Protein AF-A0A7C1V3L5-F1 (afdb_monomer_lite)

Secondary structure (DSSP, 8-state):
--HHHHHHHHHHHHHHHHHHHHHHHHHHHHHHHHHHHHHHHHHHHHHHHHT--S--TTHHHHHHHHHHHH-HHHHHHHHT-EEEEETTEEEEE-SSEEEEEEEETTEEEEEEEETTEEEETTBTTS-HHHHHHHHHHHHHHHHHTT--PPPP------

pLDDT: mean 79.33, std 16.15, range [32.09, 94.81]

Sequence (158 aa):
MLLQDFVGSIIGSSLATLGSILTWVIIEIIKNYRPKKKLKKNIIKLYEEFAKKEIDPFMAIRMGTIIGEIGKKKVLSILKLTLMDHEGAYVFVSGDFITKVVYTPGLNEIDIRYKDLTYNYNKPEKNHECLERFLEFYEDQCKIENIKLRKPKQVKNK

Structure (mmCIF, N/CA/C/O backbone):
data_AF-A0A7C1V3L5-F1
#
_entry.id   AF-A0A7C1V3L5-F1
#
loop_
_atom_site.group_PDB
_atom_site.id
_atom_site.type_symbol
_atom_site.label_atom_id
_atom_site.label_alt_id
_atom_site.label_comp_id
_atom_site.label_asym_id
_atom_site.label_entity_id
_atom_site.label_seq_id
_atom_site.pdbx_PDB_ins_code
_atom_site.Cartn_x
_atom_site.Cartn_y
_atom_site.Cartn_z
_atom_site.occupancy
_atom_site.B_iso_or_equiv
_atom_site.auth_seq_id
_atom_site.auth_comp_id
_atom_site.auth_asym_id
_atom_site.auth_atom_id
_atom_site.pdbx_PDB_model_num
ATOM 1 N N . MET A 1 1 ? -9.827 2.279 71.133 1.00 51.31 1 MET A N 1
ATOM 2 C CA . MET A 1 1 ? -8.856 2.094 70.033 1.00 51.31 1 MET A CA 1
ATOM 3 C C . MET A 1 1 ? -9.314 0.955 69.110 1.00 51.31 1 MET A C 1
ATOM 5 O O . MET A 1 1 ? -8.599 -0.013 68.947 1.00 51.31 1 MET A O 1
ATOM 9 N N . LEU A 1 2 ? -10.548 1.020 68.581 1.00 53.78 2 LEU A N 1
ATOM 10 C CA . LEU A 1 2 ? -11.144 -0.061 67.761 1.00 53.78 2 LEU A CA 1
ATOM 11 C C . LEU A 1 2 ? -12.025 0.449 66.598 1.00 53.78 2 LEU A C 1
ATOM 13 O O . LEU A 1 2 ? -12.294 -0.299 65.668 1.00 53.78 2 LEU A O 1
ATOM 17 N N . LEU A 1 3 ? -12.457 1.720 66.610 1.00 42.53 3 LEU A N 1
ATOM 18 C CA . LEU A 1 3 ? -13.328 2.280 65.564 1.00 42.53 3 LEU A CA 1
ATOM 19 C C . LEU A 1 3 ? -12.543 2.918 64.398 1.00 42.53 3 LEU A C 1
ATOM 21 O O . LEU A 1 3 ? -12.994 2.872 63.257 1.00 42.53 3 LEU A O 1
ATOM 25 N N . GLN A 1 4 ? -11.360 3.487 64.670 1.00 47.91 4 GLN A N 1
ATOM 26 C CA . GLN A 1 4 ? -10.512 4.125 63.649 1.00 47.91 4 GLN A CA 1
ATOM 27 C C . GLN A 1 4 ? -9.874 3.109 62.687 1.00 47.91 4 GLN A C 1
ATOM 29 O O . GLN A 1 4 ? -9.819 3.372 61.486 1.00 47.91 4 GLN A O 1
ATOM 34 N N . ASP A 1 5 ? -9.488 1.927 63.173 1.00 49.22 5 ASP A N 1
ATOM 35 C CA . ASP A 1 5 ? -8.849 0.895 62.342 1.00 49.22 5 ASP A CA 1
ATOM 36 C C . ASP A 1 5 ? -9.841 0.199 61.392 1.00 49.22 5 ASP A C 1
ATOM 38 O O . ASP A 1 5 ? -9.485 -0.193 60.279 1.00 49.22 5 ASP A O 1
ATOM 42 N N . PHE A 1 6 ? -11.118 0.111 61.780 1.00 49.09 6 PHE A N 1
ATOM 43 C CA . PHE A 1 6 ? -12.159 -0.524 60.966 1.00 49.09 6 PHE A CA 1
ATOM 44 C C . PHE A 1 6 ? -12.575 0.352 59.772 1.00 49.09 6 PHE A C 1
ATOM 46 O O . PHE A 1 6 ? -12.724 -0.135 58.651 1.00 49.09 6 PHE A O 1
ATOM 53 N N . VAL A 1 7 ? -12.691 1.667 59.989 1.00 45.88 7 VAL A N 1
ATOM 54 C CA . VAL A 1 7 ? -13.026 2.640 58.934 1.00 45.88 7 VAL A CA 1
ATOM 55 C C . VAL A 1 7 ? -11.845 2.842 57.971 1.00 45.88 7 VAL A C 1
ATOM 57 O O . VAL A 1 7 ? -12.054 2.940 56.761 1.00 45.88 7 VAL A O 1
ATOM 60 N N . GLY A 1 8 ? -10.601 2.810 58.466 1.00 40.84 8 GLY A N 1
ATOM 61 C CA . GLY A 1 8 ? -9.397 2.886 57.628 1.00 40.84 8 GLY A CA 1
ATOM 62 C C . GLY A 1 8 ? -9.221 1.689 56.683 1.00 40.84 8 GLY A C 1
ATOM 63 O O . GLY A 1 8 ? -8.871 1.870 55.516 1.00 40.84 8 GLY A O 1
ATOM 64 N N . SER A 1 9 ? -9.535 0.474 57.146 1.00 45.81 9 SER A N 1
ATOM 65 C CA . SER A 1 9 ? -9.423 -0.761 56.351 1.00 45.81 9 SER A CA 1
ATOM 66 C C . SER A 1 9 ? -10.460 -0.851 55.217 1.00 45.81 9 SER A C 1
ATOM 68 O O . SER A 1 9 ? -10.135 -1.246 54.090 1.00 45.81 9 SER A O 1
ATOM 70 N N . ILE A 1 10 ? -11.698 -0.408 55.474 1.00 49.16 10 ILE A N 1
ATOM 71 C CA . ILE A 1 10 ? -12.790 -0.423 54.486 1.00 49.16 10 ILE A CA 1
ATOM 72 C C . ILE A 1 10 ? -12.568 0.639 53.402 1.00 49.16 10 ILE A C 1
ATOM 74 O O . ILE A 1 10 ? -12.756 0.359 52.216 1.00 49.16 10 ILE A O 1
ATOM 78 N N . ILE A 1 11 ? -12.113 1.840 53.772 1.00 50.53 11 ILE A N 1
ATOM 79 C CA . ILE A 1 11 ? -11.851 2.923 52.812 1.00 50.53 11 ILE A CA 1
ATOM 80 C C . ILE A 1 11 ? -10.577 2.637 52.000 1.00 50.53 11 ILE A C 1
ATOM 82 O O . ILE A 1 11 ? -10.581 2.831 50.784 1.00 50.53 11 ILE A O 1
ATOM 86 N N . GLY A 1 12 ? -9.526 2.096 52.627 1.00 41.69 12 GLY A N 1
ATOM 87 C CA . GLY A 1 12 ? -8.292 1.698 51.941 1.00 41.69 12 GLY A CA 1
ATOM 88 C C . GLY A 1 12 ? -8.506 0.573 50.923 1.00 41.69 12 GLY A C 1
ATOM 89 O O . GLY A 1 12 ? -8.034 0.673 49.790 1.00 41.69 12 GLY A O 1
ATOM 90 N N . SER A 1 13 ? -9.292 -0.451 51.275 1.00 49.72 13 SER A N 1
ATOM 91 C CA . SER A 1 13 ? -9.632 -1.541 50.349 1.00 49.72 13 SER A CA 1
ATOM 92 C C . SER A 1 13 ? -10.539 -1.065 49.213 1.00 49.72 13 SER A C 1
ATOM 94 O O . SER A 1 13 ? -10.317 -1.421 48.057 1.00 49.72 13 SER A O 1
ATOM 96 N N . SER A 1 14 ? -11.517 -0.199 49.495 1.00 50.69 14 SER A N 1
ATOM 97 C CA . SER A 1 14 ? -1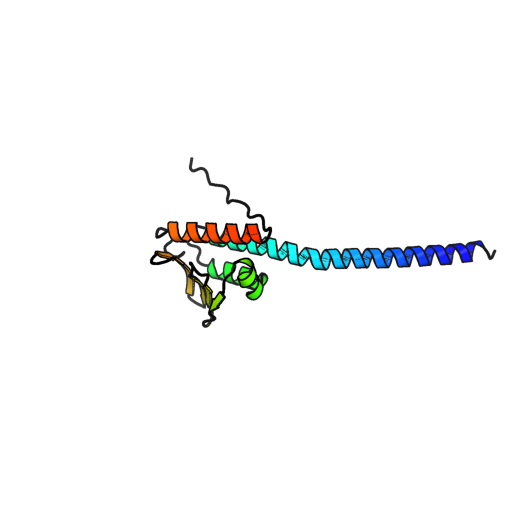2.432 0.330 48.472 1.00 50.69 14 SER A CA 1
ATOM 98 C C . SER A 1 14 ? -11.711 1.232 47.460 1.00 50.69 14 SER A C 1
ATOM 100 O O . SER A 1 14 ? -11.930 1.093 46.255 1.00 50.69 14 SER A O 1
ATOM 102 N N . LEU A 1 15 ? -10.792 2.101 47.913 1.00 52.19 15 LEU A N 1
ATOM 103 C CA . LEU A 1 15 ? -9.970 2.931 47.019 1.00 52.19 15 LEU A CA 1
ATOM 104 C C . LEU A 1 15 ? -8.971 2.102 46.200 1.00 52.19 15 LEU A C 1
ATOM 106 O O . LEU A 1 15 ? -8.791 2.375 45.014 1.00 52.19 15 LEU A O 1
ATOM 110 N N . ALA A 1 16 ? -8.344 1.084 46.795 1.00 56.00 16 ALA A N 1
ATOM 111 C CA . ALA A 1 16 ? -7.426 0.196 46.081 1.00 56.00 16 ALA A CA 1
ATOM 112 C C . ALA A 1 16 ? -8.143 -0.622 44.989 1.00 56.00 16 ALA A C 1
ATOM 114 O O . ALA A 1 16 ? -7.606 -0.815 43.896 1.00 56.00 16 ALA A O 1
ATOM 115 N N . THR A 1 17 ? -9.385 -1.039 45.250 1.00 57.12 17 THR A N 1
ATOM 116 C CA . THR A 1 17 ? -10.216 -1.781 44.288 1.00 57.12 17 THR A CA 1
ATOM 117 C C . THR A 1 17 ? -10.733 -0.873 43.164 1.00 57.12 17 THR A C 1
ATOM 119 O O . THR A 1 17 ? -10.709 -1.255 41.997 1.00 57.12 17 THR A O 1
ATOM 122 N N . LEU A 1 18 ? -11.126 0.370 43.469 1.00 55.06 18 LEU A N 1
ATOM 123 C CA . LEU A 1 18 ? -11.502 1.355 42.444 1.00 55.06 18 LEU A CA 1
ATOM 124 C C . LEU A 1 18 ? -10.300 1.777 41.581 1.00 55.06 18 LEU A C 1
ATOM 126 O O . LEU A 1 18 ? -10.430 1.902 40.363 1.00 55.06 18 LEU A O 1
ATOM 130 N N . GLY A 1 19 ? -9.117 1.936 42.184 1.00 57.81 19 GLY A N 1
ATOM 131 C CA . GLY A 1 19 ? -7.872 2.244 41.476 1.00 57.81 19 GLY A CA 1
ATOM 132 C C . GLY A 1 19 ? -7.403 1.118 40.547 1.00 57.81 19 GLY A C 1
ATOM 133 O O . GLY A 1 19 ? -6.915 1.395 39.446 1.00 57.81 19 GLY A O 1
ATOM 134 N N . SER A 1 20 ? -7.591 -0.149 40.934 1.00 62.56 20 SER A N 1
ATOM 135 C CA . SER A 1 20 ? -7.230 -1.299 40.095 1.00 62.56 20 SER A CA 1
ATOM 136 C C . SER A 1 20 ? -8.150 -1.434 38.875 1.00 62.56 20 SER A C 1
ATOM 138 O O . SER A 1 20 ? -7.652 -1.634 37.765 1.00 62.56 20 SER A O 1
ATOM 140 N N . ILE A 1 21 ? -9.461 -1.214 39.040 1.00 69.06 21 ILE A N 1
ATOM 141 C CA . ILE A 1 21 ? -10.441 -1.217 37.941 1.00 69.06 21 ILE A CA 1
ATOM 142 C C . ILE A 1 21 ? -10.144 -0.087 36.946 1.00 69.06 21 ILE A C 1
ATOM 144 O O . ILE A 1 21 ? -10.058 -0.334 35.743 1.00 69.06 21 ILE A O 1
ATOM 148 N N . LEU A 1 22 ? -9.910 1.141 37.425 1.00 68.50 22 LEU A N 1
ATOM 149 C CA . LEU A 1 22 ? -9.560 2.284 36.568 1.00 68.50 22 LEU A CA 1
ATOM 150 C C . LEU A 1 22 ? -8.262 2.052 35.787 1.00 68.50 22 LEU A C 1
ATOM 152 O O . LEU A 1 22 ? -8.196 2.335 34.590 1.00 68.50 22 LEU A O 1
ATOM 156 N N . THR A 1 23 ? -7.243 1.491 36.439 1.00 73.50 23 THR A N 1
ATOM 157 C CA . THR A 1 23 ? -5.969 1.158 35.788 1.00 73.50 23 THR A CA 1
ATOM 158 C C . THR A 1 23 ? -6.170 0.113 34.691 1.00 73.50 23 THR A C 1
ATOM 160 O O . THR A 1 23 ? -5.624 0.255 33.596 1.00 73.50 23 THR A O 1
ATOM 163 N N . TRP A 1 24 ? -6.994 -0.906 34.944 1.00 78.38 24 TRP A N 1
ATOM 164 C CA . TRP A 1 24 ? -7.299 -1.947 33.966 1.00 78.38 24 TRP A CA 1
ATOM 165 C C . TRP A 1 24 ? -8.054 -1.389 32.753 1.00 78.38 24 TRP A C 1
ATOM 167 O O . TRP A 1 24 ? -7.640 -1.627 31.619 1.00 78.38 24 TRP A O 1
ATOM 177 N N . VAL A 1 25 ? -9.068 -0.544 32.981 1.00 77.44 25 VAL A N 1
ATOM 178 C CA . VAL A 1 25 ? -9.819 0.152 31.921 1.00 77.44 25 VAL A CA 1
ATOM 179 C C . VAL A 1 25 ? -8.898 1.034 31.073 1.00 77.44 25 VAL A C 1
ATOM 181 O O . VAL A 1 25 ? -8.959 0.991 29.846 1.00 77.44 25 VAL A O 1
ATOM 184 N N . ILE A 1 26 ? -7.990 1.798 31.689 1.00 74.19 26 ILE A N 1
ATOM 185 C CA . ILE A 1 26 ? -7.018 2.626 30.956 1.00 74.19 26 ILE A CA 1
ATOM 186 C C . ILE A 1 26 ? -6.072 1.751 30.124 1.00 74.19 26 ILE A C 1
ATOM 188 O O . ILE A 1 26 ? -5.837 2.046 28.950 1.00 74.19 26 ILE A O 1
ATOM 192 N N . ILE A 1 27 ? -5.550 0.660 30.694 1.00 76.00 27 ILE A N 1
ATOM 193 C CA . ILE A 1 27 ? -4.689 -0.289 29.975 1.00 76.00 27 ILE A CA 1
ATOM 194 C C . ILE A 1 27 ? -5.434 -0.886 28.782 1.00 76.00 27 ILE A C 1
ATOM 196 O O . ILE A 1 27 ? -4.856 -1.000 27.701 1.00 76.00 27 ILE A O 1
ATOM 200 N N . GLU A 1 28 ? -6.700 -1.247 28.945 1.00 75.62 28 GLU A N 1
ATOM 201 C CA . GLU A 1 28 ? -7.509 -1.848 27.893 1.00 75.62 28 GLU A CA 1
ATOM 202 C C . GLU A 1 28 ? -7.863 -0.843 26.788 1.00 75.62 28 GLU A C 1
ATOM 204 O O . GLU A 1 28 ? -7.717 -1.147 25.600 1.00 75.62 28 GLU A O 1
ATOM 209 N N . ILE A 1 29 ? -8.193 0.401 27.152 1.00 70.44 29 ILE A N 1
ATOM 210 C CA . ILE A 1 29 ? -8.351 1.510 26.204 1.00 70.44 29 ILE A CA 1
ATOM 211 C C . ILE A 1 29 ? -7.049 1.725 25.426 1.00 70.44 29 ILE A C 1
ATOM 213 O O . ILE A 1 29 ? -7.077 1.791 24.199 1.00 70.44 29 ILE A O 1
ATOM 217 N N . ILE A 1 30 ? -5.892 1.776 26.093 1.00 67.50 30 ILE A N 1
ATOM 218 C CA . ILE A 1 30 ? -4.588 1.946 25.434 1.00 67.50 30 ILE A CA 1
ATOM 219 C C . ILE A 1 30 ? -4.281 0.756 24.516 1.00 67.50 30 ILE A C 1
ATOM 221 O O . ILE A 1 30 ? -3.857 0.961 23.373 1.00 67.50 30 ILE A O 1
ATOM 225 N N . LYS A 1 31 ? -4.519 -0.478 24.978 1.00 70.25 31 LYS A N 1
ATOM 226 C CA . LYS A 1 31 ? -4.323 -1.710 24.200 1.00 70.25 31 LYS A CA 1
ATOM 227 C C . LYS A 1 31 ? -5.225 -1.764 22.973 1.00 70.25 31 LYS A C 1
ATOM 229 O O . LYS A 1 31 ? -4.768 -2.251 21.950 1.00 70.25 31 LYS A O 1
ATOM 234 N N . ASN A 1 32 ? -6.437 -1.216 23.026 1.00 70.69 32 ASN A N 1
ATOM 235 C CA . ASN A 1 32 ? -7.354 -1.172 21.884 1.00 70.69 32 ASN A CA 1
ATOM 236 C C . ASN A 1 32 ? -7.128 0.048 20.973 1.00 70.69 32 ASN A C 1
ATOM 238 O O . ASN A 1 32 ? -7.338 -0.024 19.757 1.00 70.69 32 ASN A O 1
ATOM 242 N N . TYR A 1 33 ? -6.650 1.167 21.520 1.00 70.06 33 TYR A N 1
ATOM 243 C CA . TYR A 1 33 ? -6.421 2.409 20.780 1.00 70.06 33 TYR A CA 1
ATOM 244 C C . TYR A 1 33 ? -5.078 2.417 20.038 1.00 70.06 33 TYR A C 1
ATOM 246 O O . TYR A 1 33 ? -4.998 2.856 18.887 1.00 70.06 33 TYR A O 1
ATOM 254 N N . ARG A 1 34 ? -4.009 1.894 20.654 1.00 70.69 34 ARG A N 1
ATOM 255 C CA . ARG A 1 34 ? -2.655 1.867 20.070 1.00 70.69 34 ARG A CA 1
ATOM 256 C C . ARG A 1 34 ? -2.583 1.078 18.751 1.00 70.69 34 ARG A C 1
ATOM 258 O O . ARG A 1 34 ? -1.993 1.611 17.808 1.00 70.69 34 ARG A O 1
ATOM 265 N N . PRO A 1 35 ? -3.212 -0.107 18.603 1.00 76.31 35 PRO A N 1
ATOM 266 C CA . PRO A 1 35 ? -3.250 -0.840 17.340 1.00 76.31 35 PRO A CA 1
ATOM 267 C C . PRO A 1 35 ? -4.035 -0.093 16.265 1.00 76.31 35 PRO A C 1
ATOM 269 O O . PRO A 1 35 ? -3.577 -0.022 15.129 1.00 76.31 35 PRO A O 1
ATOM 272 N N . LYS A 1 36 ? -5.171 0.531 16.620 1.00 81.38 36 LYS A N 1
ATOM 273 C CA . LYS A 1 36 ? -5.961 1.353 15.686 1.00 81.38 36 LYS A CA 1
ATOM 274 C C . LYS A 1 36 ? -5.162 2.562 15.192 1.00 81.38 36 LYS A C 1
ATOM 276 O O . LYS A 1 36 ? -5.140 2.839 13.996 1.00 81.38 36 LYS A O 1
ATOM 281 N N . LYS A 1 37 ? -4.448 3.252 16.087 1.00 85.19 37 LYS A N 1
ATOM 282 C CA . LYS A 1 37 ? -3.585 4.388 15.727 1.00 85.19 37 LYS A CA 1
ATOM 283 C C . LYS A 1 37 ? -2.398 3.956 14.860 1.00 85.19 37 LYS A C 1
ATOM 285 O O . LYS A 1 37 ? -2.100 4.630 13.875 1.00 85.19 37 LYS A O 1
ATOM 290 N N . LYS A 1 38 ? -1.739 2.836 15.192 1.00 88.88 38 LYS A N 1
ATOM 291 C CA . LYS A 1 38 ? -0.635 2.276 14.390 1.00 88.88 38 LYS A CA 1
ATOM 292 C C . LYS A 1 38 ? -1.116 1.880 12.992 1.00 88.88 38 LYS A C 1
ATOM 294 O O . LYS A 1 38 ? -0.475 2.251 12.017 1.00 88.88 38 LYS A O 1
ATOM 299 N N . LEU A 1 39 ? -2.268 1.216 12.899 1.00 90.12 39 LEU A N 1
ATOM 300 C CA . LEU A 1 39 ? -2.895 0.838 11.633 1.00 90.12 39 LEU A CA 1
ATOM 301 C C . LEU A 1 39 ? -3.120 2.056 10.732 1.00 90.12 39 LEU A C 1
ATOM 303 O O . LEU A 1 39 ? -2.616 2.081 9.613 1.00 90.12 39 LEU A O 1
ATOM 307 N N . LYS A 1 40 ? -3.795 3.098 11.240 1.00 90.62 40 LYS A N 1
ATOM 308 C CA . LYS A 1 40 ? -4.021 4.337 10.475 1.00 90.62 40 LYS A CA 1
ATOM 309 C C . LYS A 1 40 ? -2.707 4.973 10.022 1.00 90.62 40 LYS A C 1
ATOM 311 O O . LYS A 1 40 ? -2.593 5.378 8.872 1.00 90.62 40 LYS A O 1
ATOM 316 N N . LYS A 1 41 ? -1.699 5.020 10.901 1.00 91.81 41 LYS A N 1
ATOM 317 C CA . LYS A 1 41 ? -0.371 5.557 10.567 1.00 91.81 41 LYS A CA 1
ATOM 318 C C . LYS A 1 41 ? 0.288 4.780 9.425 1.00 91.81 41 LYS A C 1
ATOM 320 O O . LYS A 1 41 ? 0.867 5.399 8.543 1.00 91.81 41 LYS A O 1
ATOM 325 N N . ASN A 1 42 ? 0.198 3.454 9.433 1.00 93.19 42 ASN A N 1
ATOM 326 C CA . ASN A 1 42 ? 0.808 2.627 8.398 1.00 93.19 42 ASN A CA 1
ATOM 327 C C . ASN A 1 42 ? 0.049 2.706 7.065 1.00 93.19 42 ASN A C 1
ATOM 329 O O . ASN A 1 42 ? 0.693 2.739 6.026 1.00 93.19 42 ASN A O 1
ATOM 333 N N . ILE A 1 43 ? -1.283 2.829 7.082 1.00 92.50 43 ILE A N 1
ATOM 334 C CA . ILE A 1 43 ? -2.080 3.085 5.867 1.00 92.50 43 ILE A CA 1
ATOM 335 C C . ILE A 1 43 ? -1.712 4.432 5.233 1.00 92.50 43 ILE A C 1
ATOM 337 O O . ILE A 1 43 ? -1.569 4.507 4.016 1.00 92.50 43 ILE A O 1
ATOM 341 N N . ILE A 1 44 ? -1.515 5.473 6.052 1.00 92.94 44 ILE A N 1
ATOM 342 C CA . ILE A 1 44 ? -1.049 6.786 5.580 1.00 92.94 44 ILE A CA 1
ATOM 343 C C . ILE A 1 44 ? 0.350 6.665 4.967 1.00 92.94 44 ILE A C 1
ATOM 345 O O . ILE A 1 44 ? 0.566 7.143 3.863 1.00 92.94 44 ILE A O 1
ATOM 349 N N . LYS A 1 45 ? 1.281 5.980 5.641 1.00 93.81 45 LYS A N 1
ATOM 350 C CA . LYS A 1 45 ? 2.629 5.747 5.102 1.00 93.81 45 LYS A CA 1
ATOM 351 C C . LYS A 1 45 ? 2.611 4.982 3.782 1.00 93.81 45 LYS A C 1
ATOM 353 O O . LYS A 1 45 ? 3.396 5.289 2.900 1.00 93.81 45 LYS A O 1
ATOM 358 N N . LEU A 1 46 ? 1.740 3.982 3.650 1.00 93.94 46 LEU A N 1
ATOM 359 C CA . LEU A 1 46 ? 1.625 3.214 2.414 1.00 93.94 46 LEU A CA 1
ATOM 360 C C . LEU A 1 46 ? 1.169 4.106 1.253 1.00 93.94 46 LEU A C 1
ATOM 362 O O . LEU A 1 46 ? 1.750 4.034 0.176 1.00 93.94 46 LEU A O 1
ATOM 366 N N . TYR A 1 47 ? 0.191 4.983 1.496 1.00 93.69 47 TYR A N 1
ATOM 367 C CA . TYR A 1 47 ? -0.212 6.008 0.532 1.00 93.69 47 TYR A CA 1
ATOM 368 C C . TYR A 1 47 ? 0.943 6.961 0.193 1.00 93.69 47 TYR A C 1
ATOM 370 O O . TYR A 1 47 ? 1.177 7.239 -0.976 1.00 93.69 47 TYR A O 1
ATOM 378 N N . GLU A 1 48 ? 1.687 7.436 1.197 1.00 92.75 48 GLU A N 1
ATOM 379 C CA . GLU A 1 48 ? 2.844 8.316 0.985 1.00 92.75 48 GLU A CA 1
ATOM 380 C C . GLU A 1 48 ? 3.924 7.649 0.127 1.00 92.75 48 GLU A C 1
ATOM 382 O O . GLU A 1 48 ? 4.515 8.324 -0.708 1.00 92.75 48 GLU A O 1
ATOM 387 N N . GLU A 1 49 ? 4.165 6.344 0.294 1.00 92.81 49 GLU A N 1
ATOM 388 C CA . GLU A 1 49 ? 5.050 5.601 -0.604 1.00 92.81 49 GLU A CA 1
ATOM 389 C C . GLU A 1 49 ? 4.474 5.579 -2.024 1.00 92.81 49 GLU A C 1
ATOM 391 O O . GLU A 1 49 ? 5.157 6.041 -2.928 1.00 92.81 49 GLU A O 1
ATOM 396 N N . PHE A 1 50 ? 3.219 5.160 -2.235 1.00 92.00 50 PHE A N 1
ATOM 397 C CA . PHE A 1 50 ? 2.602 5.183 -3.573 1.00 92.00 50 PHE A CA 1
ATOM 398 C C . PHE A 1 50 ? 2.641 6.579 -4.228 1.00 92.00 50 PHE A C 1
ATOM 400 O O . PHE A 1 50 ? 2.841 6.699 -5.432 1.00 92.00 50 PHE A O 1
ATOM 407 N N . ALA A 1 51 ? 2.489 7.656 -3.464 1.00 91.31 51 ALA A N 1
ATOM 408 C CA . ALA A 1 51 ? 2.478 9.012 -4.007 1.00 91.31 51 ALA A CA 1
ATOM 409 C C . ALA A 1 51 ? 3.852 9.507 -4.504 1.00 91.31 51 ALA A C 1
ATOM 411 O O . ALA A 1 51 ? 3.917 10.544 -5.172 1.00 91.31 51 ALA A O 1
ATOM 412 N N . LYS A 1 52 ? 4.951 8.808 -4.193 1.00 89.75 52 LYS A N 1
ATOM 413 C CA . LYS A 1 52 ? 6.285 9.168 -4.688 1.00 89.75 52 LYS A CA 1
ATOM 414 C C . LYS A 1 52 ? 6.367 8.951 -6.198 1.00 89.75 52 LYS A C 1
ATOM 416 O O . LYS A 1 52 ? 6.033 7.889 -6.700 1.00 89.75 52 LYS A O 1
ATOM 421 N N . LYS A 1 53 ? 6.855 9.951 -6.931 1.00 83.69 53 LYS A N 1
ATOM 422 C CA . LYS A 1 53 ? 7.076 9.871 -8.389 1.00 83.69 53 LYS A CA 1
ATOM 423 C C . LYS A 1 53 ? 8.558 9.656 -8.740 1.00 83.69 53 LYS A C 1
ATOM 425 O O . LYS A 1 53 ? 8.990 10.006 -9.831 1.00 83.69 53 LYS A O 1
ATOM 430 N N . GLU A 1 54 ? 9.342 9.136 -7.799 1.00 84.88 54 GLU A N 1
ATOM 431 C CA . GLU A 1 54 ? 10.792 8.955 -7.925 1.00 84.88 54 GLU A CA 1
ATOM 432 C C . GLU A 1 54 ? 11.167 7.473 -8.029 1.00 84.88 54 GLU A C 1
ATOM 434 O O . GLU A 1 54 ? 10.478 6.610 -7.483 1.00 84.88 54 GLU A O 1
ATOM 439 N N . ILE A 1 55 ? 12.273 7.191 -8.721 1.00 86.00 55 ILE A N 1
ATOM 440 C CA . ILE A 1 55 ? 12.849 5.846 -8.778 1.00 86.00 55 ILE A CA 1
ATOM 441 C C . ILE A 1 55 ? 13.539 5.577 -7.442 1.00 86.00 55 ILE A C 1
ATOM 443 O O . ILE A 1 55 ? 14.493 6.267 -7.083 1.00 86.00 55 ILE A O 1
ATOM 447 N N . ASP A 1 56 ? 13.087 4.549 -6.729 1.00 87.00 56 ASP A N 1
ATOM 448 C CA . ASP A 1 56 ? 13.673 4.145 -5.455 1.00 87.00 56 ASP A CA 1
ATOM 449 C C . ASP A 1 56 ? 13.888 2.619 -5.402 1.00 87.00 56 ASP A C 1
ATOM 451 O O . ASP A 1 56 ? 12.920 1.848 -5.346 1.00 87.00 56 ASP A O 1
ATOM 455 N N . PRO A 1 57 ? 15.154 2.157 -5.355 1.00 84.31 57 PRO A N 1
ATOM 456 C CA . PRO A 1 57 ? 15.510 0.740 -5.425 1.00 84.31 57 PRO A CA 1
ATOM 457 C C . PRO A 1 57 ? 15.143 -0.062 -4.170 1.00 84.31 57 PRO A C 1
ATOM 459 O O . PRO A 1 57 ? 15.374 -1.271 -4.137 1.00 84.31 57 PRO A O 1
ATOM 462 N N . PHE A 1 58 ? 14.545 0.558 -3.149 1.00 88.19 58 PHE A N 1
ATOM 463 C CA . PHE A 1 58 ? 14.054 -0.097 -1.933 1.00 88.19 58 PHE A CA 1
ATOM 464 C C . PHE A 1 58 ? 12.545 0.087 -1.721 1.00 88.19 58 PHE A C 1
ATOM 466 O O . PHE A 1 58 ? 12.008 -0.331 -0.691 1.00 88.19 58 PHE A O 1
ATOM 473 N N . MET A 1 59 ? 11.833 0.682 -2.682 1.00 90.56 59 MET A N 1
ATOM 474 C CA . MET A 1 59 ? 10.419 1.014 -2.522 1.00 90.56 59 MET A CA 1
ATOM 475 C C . MET A 1 59 ? 9.523 -0.210 -2.290 1.00 90.56 59 MET A C 1
ATOM 477 O O . MET A 1 59 ? 8.798 -0.228 -1.293 1.00 90.56 59 MET A O 1
ATOM 481 N N . ALA A 1 60 ? 9.608 -1.268 -3.113 1.00 89.50 60 ALA A N 1
ATOM 482 C CA . ALA A 1 60 ? 8.784 -2.464 -2.897 1.00 89.50 60 ALA A CA 1
ATOM 483 C C . ALA A 1 60 ? 9.093 -3.154 -1.563 1.00 89.50 60 ALA A C 1
ATOM 485 O O . ALA A 1 60 ? 8.181 -3.671 -0.923 1.00 89.50 60 ALA A O 1
ATOM 486 N N . ILE A 1 61 ? 10.344 -3.106 -1.091 1.00 90.06 61 ILE A N 1
ATOM 487 C CA . ILE A 1 61 ? 10.735 -3.644 0.223 1.00 90.06 61 ILE A CA 1
ATOM 488 C C . ILE A 1 61 ? 10.027 -2.883 1.338 1.00 90.06 61 ILE A C 1
ATOM 490 O O . ILE A 1 61 ? 9.421 -3.487 2.230 1.00 90.06 61 ILE A O 1
ATOM 494 N N . ARG A 1 62 ? 10.086 -1.546 1.297 1.00 91.44 62 ARG A N 1
ATOM 495 C CA . ARG A 1 62 ? 9.428 -0.703 2.300 1.00 91.44 62 ARG A CA 1
ATOM 496 C C . ARG A 1 62 ? 7.921 -0.897 2.268 1.00 91.44 62 ARG A C 1
ATOM 498 O O . ARG A 1 62 ? 7.320 -1.095 3.321 1.00 91.44 62 ARG A O 1
ATOM 505 N N . MET A 1 63 ? 7.314 -0.905 1.085 1.00 91.94 63 MET A N 1
ATOM 506 C CA . MET A 1 63 ? 5.876 -1.115 0.936 1.00 91.94 63 MET A CA 1
ATOM 507 C C . MET A 1 63 ? 5.458 -2.507 1.393 1.00 91.94 63 MET A C 1
ATOM 509 O O . MET A 1 63 ? 4.511 -2.622 2.164 1.00 91.94 63 MET A O 1
ATO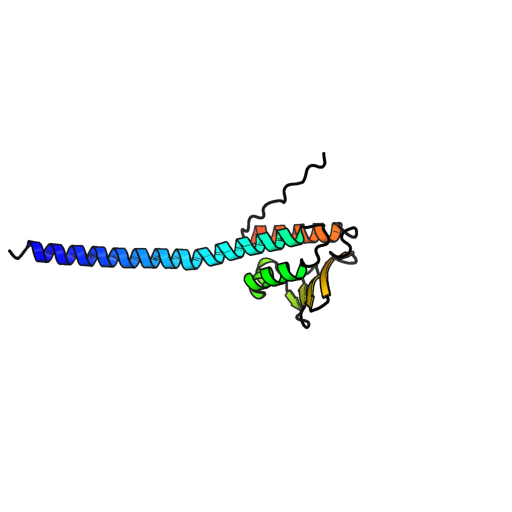M 513 N N . GLY A 1 64 ? 6.200 -3.549 1.016 1.00 88.31 64 GLY A N 1
ATOM 514 C CA . GLY A 1 64 ? 5.990 -4.917 1.486 1.00 88.31 64 GLY A CA 1
ATOM 515 C C . GLY A 1 64 ? 6.077 -5.024 3.010 1.00 88.31 64 GLY A C 1
ATOM 516 O O . GLY A 1 64 ? 5.223 -5.654 3.633 1.00 88.31 64 GLY A O 1
ATOM 517 N N . THR A 1 65 ? 7.035 -4.330 3.630 1.00 90.44 65 THR A N 1
ATOM 518 C CA . THR A 1 65 ? 7.156 -4.243 5.095 1.00 90.44 65 THR A CA 1
ATOM 519 C C . THR A 1 65 ? 5.942 -3.544 5.711 1.00 90.44 65 THR A C 1
ATOM 521 O O . THR A 1 65 ? 5.341 -4.067 6.648 1.00 90.44 65 THR A O 1
ATOM 524 N N . ILE A 1 66 ? 5.523 -2.397 5.164 1.00 91.81 66 ILE A N 1
ATOM 525 C CA . ILE A 1 66 ? 4.349 -1.647 5.640 1.00 91.81 66 ILE A CA 1
ATOM 526 C C . ILE A 1 66 ? 3.067 -2.487 5.502 1.00 91.81 66 ILE A C 1
ATOM 528 O O . ILE A 1 66 ? 2.278 -2.560 6.446 1.00 91.81 66 ILE A O 1
ATOM 532 N N . ILE A 1 67 ? 2.875 -3.159 4.363 1.00 90.44 67 ILE A N 1
ATOM 533 C CA . ILE A 1 67 ? 1.769 -4.094 4.100 1.00 90.44 67 ILE A CA 1
ATOM 534 C C . ILE A 1 67 ? 1.789 -5.239 5.118 1.00 90.44 67 ILE A C 1
ATOM 536 O O . ILE A 1 67 ? 0.745 -5.580 5.678 1.00 90.44 67 ILE A O 1
ATOM 540 N N . GLY A 1 68 ? 2.967 -5.800 5.402 1.00 87.25 68 GLY A N 1
ATOM 541 C CA . GLY A 1 68 ? 3.162 -6.822 6.428 1.00 87.25 68 GLY A CA 1
ATOM 542 C C . GLY A 1 68 ? 2.759 -6.338 7.823 1.00 87.25 68 GLY A C 1
ATOM 543 O O . GLY A 1 68 ? 2.010 -7.024 8.518 1.00 87.25 68 GLY A O 1
ATOM 544 N N . GLU A 1 69 ? 3.169 -5.127 8.211 1.00 89.19 69 GLU A N 1
ATOM 545 C CA . GLU A 1 69 ? 2.809 -4.528 9.502 1.00 89.19 69 GLU A CA 1
ATOM 546 C C . GLU A 1 69 ? 1.313 -4.202 9.637 1.00 89.19 69 GLU A C 1
ATOM 548 O O . GLU A 1 6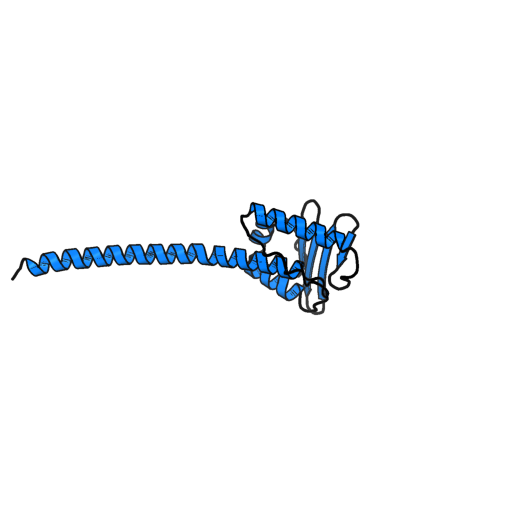9 ? 0.768 -4.244 10.744 1.00 89.19 69 GLU A O 1
ATOM 553 N N . ILE A 1 70 ? 0.648 -3.827 8.541 1.00 89.88 70 ILE A N 1
ATOM 554 C CA . ILE A 1 70 ? -0.809 -3.637 8.500 1.00 89.88 70 ILE A CA 1
ATOM 555 C C . ILE A 1 70 ? -1.517 -4.995 8.603 1.00 89.88 70 ILE A C 1
ATOM 557 O O . ILE A 1 70 ? -2.523 -5.125 9.306 1.00 89.88 70 ILE A O 1
ATOM 561 N N . GLY A 1 71 ? -0.975 -5.999 7.915 1.00 86.88 71 GLY A N 1
ATOM 562 C CA . GLY A 1 71 ? -1.557 -7.314 7.699 1.00 86.88 71 GLY A CA 1
ATOM 563 C C . GLY A 1 71 ? -2.375 -7.358 6.407 1.00 86.88 71 GLY A C 1
ATOM 564 O O . GLY A 1 71 ? -3.314 -6.577 6.235 1.00 86.88 71 GLY A O 1
ATOM 565 N N . LYS A 1 72 ? -2.072 -8.328 5.528 1.00 85.25 72 LYS A N 1
ATOM 566 C CA . LYS A 1 72 ? -2.685 -8.477 4.190 1.00 85.25 72 LYS A CA 1
ATOM 567 C C . LYS A 1 72 ? -4.216 -8.355 4.231 1.00 85.25 72 LYS A C 1
ATOM 569 O O . LYS A 1 72 ? -4.778 -7.504 3.557 1.00 85.25 72 LYS A O 1
ATOM 574 N N . LYS A 1 73 ? -4.890 -9.114 5.109 1.00 85.62 73 LYS A N 1
ATOM 575 C CA . LYS A 1 73 ? -6.363 -9.093 5.260 1.00 85.62 73 LYS A CA 1
ATOM 576 C C . LYS A 1 73 ? -6.929 -7.696 5.552 1.00 85.62 73 LYS A C 1
ATOM 578 O O . LYS A 1 73 ? -8.001 -7.357 5.064 1.00 85.62 73 LYS A O 1
ATOM 583 N N . LYS A 1 74 ? -6.216 -6.880 6.335 1.00 87.12 74 LYS A N 1
ATOM 584 C CA . LYS A 1 74 ? -6.644 -5.510 6.648 1.00 87.12 74 LYS A CA 1
ATOM 585 C C . LYS A 1 74 ? -6.421 -4.568 5.472 1.00 87.12 74 LYS A C 1
ATOM 587 O O . LYS A 1 74 ? -7.303 -3.761 5.211 1.00 87.12 74 LYS A O 1
ATOM 592 N N . VAL A 1 75 ? -5.300 -4.697 4.754 1.00 85.62 75 VAL A N 1
ATOM 593 C CA . VAL A 1 75 ? -5.058 -3.945 3.508 1.00 85.62 75 VAL A CA 1
ATOM 594 C C . VAL A 1 75 ? -6.188 -4.207 2.513 1.00 85.62 75 VAL A C 1
ATOM 596 O O . VAL A 1 75 ? -6.810 -3.262 2.044 1.00 85.62 75 VAL A O 1
ATOM 599 N N . LEU A 1 76 ? -6.513 -5.482 2.277 1.00 85.88 76 LEU A N 1
ATOM 600 C CA . LEU A 1 76 ? -7.602 -5.900 1.389 1.00 85.88 76 LEU A CA 1
ATOM 601 C C . LEU A 1 76 ? -8.955 -5.314 1.815 1.00 85.88 76 LEU A C 1
ATOM 603 O O . LEU A 1 76 ? -9.661 -4.730 1.002 1.00 85.88 76 LEU A O 1
ATOM 607 N N . SER A 1 77 ? -9.292 -5.403 3.106 1.00 87.44 77 SER A N 1
ATOM 608 C CA . SER A 1 77 ? -10.558 -4.885 3.641 1.00 87.44 77 SER A CA 1
ATOM 609 C C . SER A 1 77 ? -10.692 -3.363 3.537 1.00 87.44 77 SER A C 1
ATOM 611 O O . SER A 1 77 ? -11.787 -2.876 3.245 1.00 87.44 77 SER A O 1
ATOM 613 N N . ILE A 1 78 ? -9.613 -2.626 3.828 1.00 86.50 78 ILE A N 1
ATOM 614 C CA . ILE A 1 78 ? -9.596 -1.155 3.858 1.00 86.50 78 ILE A CA 1
ATOM 615 C C . ILE A 1 78 ? -9.593 -0.600 2.439 1.00 86.50 78 ILE A C 1
ATOM 617 O O . ILE A 1 78 ? -10.356 0.307 2.145 1.00 86.50 78 ILE A O 1
ATOM 621 N N . LEU A 1 79 ? -8.762 -1.155 1.556 1.00 84.94 79 LEU A N 1
ATOM 622 C CA . LEU A 1 79 ? -8.615 -0.670 0.183 1.00 84.94 79 LEU A CA 1
ATOM 623 C C . LEU A 1 79 ? -9.583 -1.338 -0.802 1.00 84.94 79 LEU A C 1
ATOM 625 O O . LEU A 1 79 ? -9.501 -1.072 -1.994 1.00 84.94 79 LEU A O 1
ATOM 629 N N . LYS A 1 80 ? -10.478 -2.214 -0.322 1.00 85.50 80 LYS A N 1
ATOM 630 C CA . LYS A 1 80 ? -11.405 -3.019 -1.143 1.00 85.50 80 LYS A CA 1
ATOM 631 C C . LYS A 1 80 ? -10.691 -3.758 -2.279 1.00 85.50 80 LYS A C 1
ATOM 633 O O . LYS A 1 80 ? -11.165 -3.813 -3.410 1.00 85.50 80 LYS A O 1
ATOM 638 N N . LEU A 1 81 ? -9.538 -4.330 -1.947 1.00 85.25 81 LEU A N 1
ATOM 639 C CA . LEU A 1 81 ? -8.720 -5.125 -2.853 1.00 85.25 81 LEU A CA 1
ATOM 640 C C . LEU A 1 81 ? -8.939 -6.614 -2.578 1.00 85.25 81 LEU A C 1
ATOM 642 O O . LEU A 1 81 ? -9.253 -7.025 -1.461 1.00 85.25 81 LEU A O 1
ATOM 646 N N . THR A 1 82 ? -8.701 -7.431 -3.591 1.00 84.12 82 THR A N 1
ATOM 647 C CA . THR A 1 82 ? -8.543 -8.885 -3.501 1.00 84.12 82 THR A CA 1
ATOM 648 C C . THR A 1 82 ? -7.072 -9.239 -3.701 1.00 84.12 82 THR A C 1
ATOM 650 O O . THR A 1 82 ? -6.334 -8.469 -4.310 1.00 84.12 82 THR A O 1
ATOM 653 N N . LEU A 1 83 ? -6.613 -10.351 -3.126 1.00 81.94 83 LEU A N 1
ATOM 654 C CA . LEU A 1 83 ? -5.232 -10.813 -3.275 1.00 81.94 83 LEU A CA 1
ATOM 655 C C . LEU A 1 83 ? -5.206 -12.001 -4.228 1.00 81.94 83 LEU A C 1
ATOM 657 O O . LEU A 1 83 ? -5.881 -12.996 -3.969 1.00 81.94 83 LEU A O 1
ATOM 661 N N . MET A 1 84 ? -4.374 -11.915 -5.258 1.00 76.75 84 MET A N 1
ATOM 662 C CA . MET A 1 84 ? -3.868 -13.090 -5.958 1.00 76.75 84 MET A CA 1
ATOM 663 C C . MET A 1 84 ? -2.464 -13.370 -5.424 1.00 76.75 84 MET A C 1
ATOM 665 O O . MET A 1 84 ? -1.575 -12.524 -5.533 1.00 76.75 84 MET A O 1
ATOM 669 N N . ASP A 1 85 ? -2.287 -14.509 -4.755 1.00 62.31 85 ASP A N 1
ATOM 670 C CA . ASP A 1 85 ? -0.991 -14.888 -4.191 1.00 62.31 85 ASP A CA 1
ATOM 671 C C . ASP A 1 85 ? -0.170 -15.605 -5.268 1.00 62.31 85 ASP A C 1
ATOM 673 O O . ASP A 1 85 ? -0.590 -16.634 -5.796 1.00 62.31 85 ASP A O 1
ATOM 677 N N . HIS A 1 86 ? 0.985 -15.040 -5.602 1.00 64.38 86 HIS A N 1
ATOM 678 C CA . HIS A 1 86 ? 1.964 -15.637 -6.500 1.00 64.38 86 HIS A CA 1
ATOM 679 C C . HIS A 1 86 ? 3.346 -15.418 -5.889 1.00 64.38 86 HIS A C 1
ATOM 681 O O . HIS A 1 86 ? 3.764 -14.277 -5.720 1.00 64.38 86 HIS A O 1
ATOM 687 N N . GLU A 1 87 ? 4.010 -16.517 -5.524 1.00 61.25 87 GLU A N 1
ATOM 688 C CA . GLU A 1 87 ? 5.426 -16.649 -5.136 1.00 61.25 87 GLU A CA 1
ATOM 689 C C . GLU A 1 87 ? 6.210 -15.328 -4.958 1.00 61.25 87 GLU A C 1
ATOM 691 O O . GLU A 1 87 ? 6.903 -14.858 -5.858 1.00 61.25 87 GLU A O 1
ATOM 696 N N . GLY A 1 88 ? 6.125 -14.716 -3.770 1.00 66.56 88 GLY A N 1
ATOM 697 C CA . GLY A 1 88 ? 6.943 -13.542 -3.413 1.00 66.56 88 GLY A CA 1
ATOM 698 C C . GLY A 1 88 ? 6.432 -12.186 -3.924 1.00 66.56 88 GLY A C 1
ATOM 699 O O . GLY A 1 88 ? 7.100 -11.168 -3.735 1.00 66.56 88 GLY A O 1
ATOM 700 N N . ALA A 1 89 ? 5.239 -12.141 -4.518 1.00 74.75 89 ALA A N 1
ATOM 701 C CA . ALA A 1 89 ? 4.573 -10.924 -4.961 1.00 74.75 89 ALA A CA 1
ATOM 702 C C . ALA A 1 89 ? 3.255 -10.682 -4.212 1.00 74.75 89 ALA A C 1
ATOM 704 O O . ALA A 1 89 ? 2.495 -11.598 -3.902 1.00 74.75 89 ALA A O 1
ATOM 705 N N . TYR A 1 90 ? 2.949 -9.412 -3.966 1.00 81.62 90 TYR A N 1
ATOM 706 C CA . TYR A 1 90 ? 1.615 -8.972 -3.585 1.00 81.62 90 TYR A CA 1
ATOM 707 C C . TYR A 1 90 ? 0.902 -8.457 -4.826 1.00 81.62 90 TYR A C 1
ATOM 709 O O . TYR A 1 90 ? 1.239 -7.383 -5.324 1.00 81.62 90 TYR A O 1
ATOM 717 N N . VAL A 1 91 ? -0.081 -9.208 -5.321 1.00 84.00 91 VAL A N 1
ATOM 718 C CA . VAL A 1 91 ? -0.946 -8.745 -6.409 1.00 84.00 91 VAL A CA 1
ATOM 719 C C . VAL A 1 91 ? -2.308 -8.403 -5.835 1.00 84.00 91 VAL A C 1
ATOM 721 O O . VAL A 1 91 ? -3.089 -9.279 -5.466 1.00 84.00 91 VAL A O 1
ATOM 724 N N . PHE A 1 92 ? -2.577 -7.111 -5.740 1.00 85.69 92 PHE A N 1
ATOM 725 C CA . PHE A 1 92 ? -3.855 -6.581 -5.315 1.00 85.69 92 PHE A CA 1
ATOM 726 C C . PHE A 1 92 ? -4.725 -6.256 -6.519 1.00 85.69 92 PHE A C 1
ATOM 728 O O . PHE A 1 92 ? -4.262 -5.610 -7.455 1.00 85.69 92 PHE A O 1
ATOM 735 N N . VAL A 1 93 ? -5.991 -6.652 -6.476 1.00 82.75 93 VAL A N 1
ATOM 736 C CA . VAL A 1 93 ? -6.945 -6.387 -7.555 1.00 82.75 93 VAL A CA 1
ATOM 737 C C . VAL A 1 93 ? -8.205 -5.740 -7.008 1.00 82.75 93 VAL A C 1
ATOM 739 O O . VAL A 1 93 ? -8.827 -6.273 -6.089 1.00 82.75 93 VAL A O 1
ATOM 742 N N . SER A 1 94 ? -8.589 -4.603 -7.578 1.00 82.50 94 SER A N 1
ATOM 743 C CA . SER A 1 94 ? -9.937 -4.036 -7.476 1.00 82.50 94 SER A CA 1
ATOM 744 C C . SER A 1 94 ? -10.647 -4.163 -8.825 1.00 82.50 94 SER A C 1
ATOM 746 O O . SER A 1 94 ? -10.054 -4.614 -9.802 1.00 82.50 94 SER A O 1
ATOM 748 N N . GLY A 1 95 ? -11.921 -3.764 -8.891 1.00 74.75 95 GLY A N 1
ATOM 749 C CA . GLY A 1 95 ? -12.685 -3.794 -10.144 1.00 74.75 95 GLY A CA 1
ATOM 750 C C . GLY A 1 95 ? -12.023 -3.025 -11.295 1.00 74.75 95 GLY A C 1
ATOM 751 O O . GLY A 1 95 ? -12.177 -3.423 -12.444 1.00 74.75 95 GLY A O 1
ATOM 752 N N . ASP A 1 96 ? -11.242 -1.986 -10.983 1.00 83.88 96 ASP A N 1
ATOM 753 C CA . ASP A 1 96 ? -10.634 -1.093 -11.974 1.00 83.88 96 ASP A CA 1
ATOM 754 C C . ASP A 1 96 ? -9.101 -1.173 -12.035 1.00 83.88 96 ASP A C 1
ATOM 756 O O . ASP A 1 96 ? -8.503 -0.740 -13.023 1.00 83.88 96 ASP A O 1
ATOM 760 N N . PHE A 1 97 ? -8.451 -1.700 -10.990 1.00 88.50 97 PHE A N 1
ATOM 761 C CA . PHE A 1 97 ? -6.998 -1.643 -10.847 1.00 88.50 97 PHE A CA 1
ATOM 762 C C . PHE A 1 97 ? -6.378 -2.999 -10.536 1.00 88.50 97 PHE A C 1
ATOM 764 O O . PHE A 1 97 ? -6.901 -3.782 -9.744 1.00 88.50 97 PHE A O 1
ATOM 771 N N . ILE A 1 98 ? -5.183 -3.219 -11.081 1.00 89.38 98 ILE A N 1
ATOM 772 C CA . ILE A 1 98 ? -4.282 -4.286 -10.639 1.00 89.38 98 ILE A CA 1
ATOM 773 C C . ILE A 1 98 ? -2.999 -3.629 -10.148 1.00 89.38 98 ILE A C 1
ATOM 775 O O . ILE A 1 98 ? -2.273 -3.016 -10.926 1.00 89.38 98 ILE A O 1
ATOM 779 N N . THR A 1 99 ? -2.706 -3.768 -8.861 1.00 90.12 99 THR A N 1
ATOM 780 C CA . THR A 1 99 ? -1.473 -3.279 -8.248 1.00 90.12 99 THR A CA 1
ATOM 781 C C . THR A 1 99 ? -0.589 -4.457 -7.890 1.00 90.12 99 THR A C 1
ATOM 783 O O . THR A 1 99 ? -0.968 -5.316 -7.100 1.00 90.12 99 THR A O 1
ATOM 786 N N . LYS A 1 100 ? 0.615 -4.486 -8.444 1.00 90.56 100 LYS A N 1
ATOM 787 C CA . LYS A 1 100 ? 1.609 -5.525 -8.204 1.00 90.56 100 LYS A CA 1
ATOM 788 C C . LYS A 1 100 ? 2.775 -4.910 -7.444 1.00 90.56 100 LYS A C 1
ATOM 790 O O . LYS A 1 100 ? 3.333 -3.916 -7.884 1.00 90.56 100 LYS A O 1
ATOM 795 N N . VAL A 1 101 ? 3.135 -5.503 -6.312 1.00 89.50 101 VAL A N 1
ATOM 796 C CA . VAL A 1 101 ? 4.326 -5.154 -5.527 1.00 89.50 101 VAL A CA 1
ATOM 797 C C . VAL A 1 101 ? 5.159 -6.421 -5.392 1.00 89.50 101 VAL A C 1
ATOM 799 O O . VAL A 1 101 ? 4.768 -7.343 -4.672 1.00 89.50 101 VAL A O 1
ATOM 802 N N . VAL A 1 102 ? 6.285 -6.489 -6.097 1.00 87.25 102 VAL A N 1
ATOM 803 C CA . VAL A 1 102 ? 7.197 -7.637 -6.063 1.00 87.25 102 VAL A CA 1
ATOM 804 C C . VAL A 1 102 ? 8.469 -7.267 -5.338 1.00 87.25 102 VAL A C 1
ATOM 806 O O . VAL A 1 102 ? 9.120 -6.276 -5.674 1.00 87.25 102 VAL A O 1
ATOM 809 N N . TYR A 1 103 ? 8.844 -8.111 -4.383 1.00 80.00 103 TYR A N 1
ATOM 810 C CA . TYR A 1 103 ? 10.178 -8.077 -3.821 1.00 80.00 103 TYR A CA 1
ATOM 811 C C . TYR A 1 103 ? 10.737 -9.491 -3.675 1.00 80.00 103 TYR A C 1
ATOM 813 O O . TYR A 1 103 ? 10.333 -10.251 -2.795 1.00 80.00 103 TYR A O 1
ATOM 821 N N . THR A 1 104 ? 11.706 -9.809 -4.525 1.00 79.88 104 THR A N 1
ATOM 822 C CA . THR A 1 104 ? 12.538 -11.014 -4.451 1.00 79.88 104 THR A CA 1
ATOM 823 C C . THR A 1 104 ? 14.002 -10.615 -4.684 1.00 79.88 104 THR A C 1
ATOM 825 O O . THR A 1 104 ? 14.261 -9.513 -5.176 1.00 79.88 104 THR A O 1
ATOM 828 N N . PRO A 1 105 ? 15.001 -11.431 -4.295 1.00 77.00 105 PRO A N 1
ATOM 829 C CA . PRO A 1 105 ? 16.403 -11.098 -4.544 1.00 77.00 105 PRO A CA 1
ATOM 830 C C . PRO A 1 105 ? 16.647 -10.772 -6.027 1.00 77.00 105 PRO A C 1
ATOM 832 O O . PRO A 1 105 ? 16.421 -11.609 -6.894 1.00 77.00 105 PRO A O 1
ATOM 835 N N . GLY A 1 106 ? 17.083 -9.541 -6.311 1.00 75.19 106 GLY A N 1
ATOM 836 C CA . GLY A 1 106 ? 17.310 -9.051 -7.677 1.00 75.19 106 GLY A CA 1
ATOM 837 C C . GLY A 1 106 ? 16.088 -8.445 -8.382 1.00 75.19 106 GLY A C 1
ATOM 838 O O . GLY A 1 106 ? 16.243 -7.934 -9.487 1.00 75.19 106 GLY A O 1
ATOM 839 N N . LEU A 1 107 ? 14.905 -8.437 -7.757 1.00 82.38 107 LEU A N 1
ATOM 840 C CA . LEU A 1 107 ? 13.687 -7.849 -8.319 1.00 82.38 107 LEU A CA 1
ATOM 841 C C . LEU A 1 107 ? 12.977 -6.952 -7.297 1.00 82.38 107 LEU A C 1
ATOM 843 O O . LEU A 1 107 ? 12.504 -7.400 -6.253 1.00 82.38 107 LEU A O 1
ATOM 847 N N . ASN A 1 108 ? 12.873 -5.670 -7.640 1.00 86.31 108 ASN A N 1
ATOM 848 C CA . ASN A 1 108 ? 12.055 -4.680 -6.952 1.00 86.31 108 ASN A CA 1
ATOM 849 C C . ASN A 1 108 ? 11.198 -3.985 -8.010 1.00 86.31 108 ASN A C 1
ATOM 851 O O . ASN A 1 108 ? 11.695 -3.192 -8.811 1.00 86.31 108 ASN A O 1
ATOM 855 N N . GLU A 1 109 ? 9.924 -4.355 -8.060 1.00 90.06 109 GLU A N 1
ATOM 856 C CA . GLU A 1 109 ? 8.999 -3.854 -9.067 1.00 90.06 109 GLU A CA 1
ATOM 857 C C . GLU A 1 109 ? 7.673 -3.488 -8.418 1.00 90.06 109 GLU A C 1
ATOM 859 O O . GLU A 1 109 ? 7.103 -4.253 -7.634 1.00 90.06 109 GLU A O 1
ATOM 864 N N . ILE A 1 110 ? 7.180 -2.307 -8.778 1.00 92.25 110 ILE A N 1
ATOM 865 C CA . ILE A 1 110 ? 5.838 -1.865 -8.444 1.00 92.25 110 ILE A CA 1
ATOM 866 C C . ILE A 1 110 ? 5.172 -1.437 -9.740 1.00 92.25 110 ILE A C 1
ATOM 868 O O . ILE A 1 110 ? 5.655 -0.525 -10.416 1.00 92.25 110 ILE A O 1
ATOM 872 N N . ASP A 1 111 ? 4.049 -2.078 -10.039 1.00 93.38 111 ASP A N 1
ATOM 873 C CA . ASP A 1 111 ? 3.197 -1.736 -11.167 1.00 93.38 111 ASP A CA 1
ATOM 874 C C . ASP A 1 111 ? 1.789 -1.424 -10.681 1.00 93.38 111 ASP A C 1
ATOM 876 O O . ASP A 1 111 ? 1.234 -2.115 -9.823 1.00 93.38 111 ASP A O 1
ATOM 880 N N . ILE A 1 112 ? 1.178 -0.420 -11.292 1.00 93.88 112 ILE A N 1
ATOM 881 C CA . ILE A 1 112 ? -0.248 -0.143 -11.186 1.00 93.88 112 ILE A CA 1
ATOM 882 C C . ILE A 1 112 ? -0.800 -0.201 -12.601 1.00 93.88 112 ILE A C 1
ATOM 884 O O . ILE A 1 112 ? -0.307 0.494 -13.486 1.00 93.88 112 ILE A O 1
ATOM 888 N N . ARG A 1 113 ? -1.815 -1.030 -12.819 1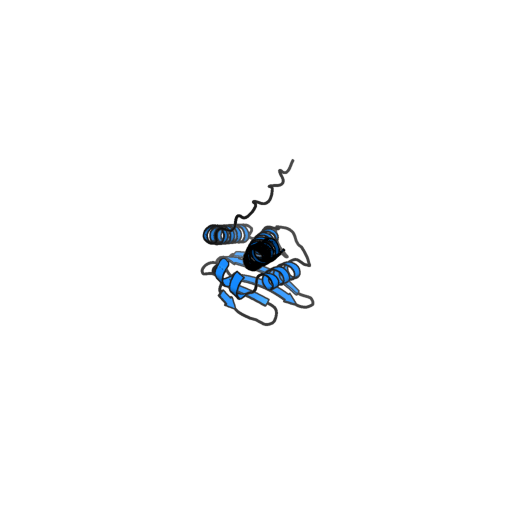.00 93.25 113 ARG A N 1
ATOM 889 C CA . ARG A 1 113 ? -2.533 -1.122 -14.088 1.00 93.25 113 ARG A CA 1
ATOM 890 C C . ARG A 1 113 ? -3.936 -0.570 -13.928 1.00 93.25 113 ARG A C 1
ATOM 892 O O . ARG A 1 113 ? -4.599 -0.887 -12.943 1.00 93.25 113 ARG A O 1
ATOM 899 N N . TYR A 1 114 ? -4.368 0.205 -14.911 1.00 91.75 114 TYR A N 1
ATOM 900 C CA . TYR A 1 114 ? -5.715 0.745 -15.044 1.00 91.75 114 TYR A CA 1
ATOM 901 C C . TYR A 1 114 ? -6.103 0.673 -16.519 1.00 91.75 114 TYR A C 1
ATOM 903 O O . TYR A 1 114 ? -5.521 1.383 -17.343 1.00 91.75 114 TYR A O 1
ATOM 911 N N . LYS A 1 115 ? -7.071 -0.187 -16.862 1.00 88.88 115 LYS A N 1
ATOM 912 C CA . LYS A 1 115 ? -7.410 -0.505 -18.263 1.00 88.88 115 LYS A CA 1
ATOM 913 C C . LYS A 1 115 ? -6.141 -0.914 -19.038 1.00 88.88 115 LYS A C 1
ATOM 915 O O . LYS A 1 115 ? -5.412 -1.791 -18.579 1.00 88.88 115 LYS A O 1
ATOM 920 N N . ASP A 1 116 ? -5.849 -0.245 -20.151 1.00 88.31 116 ASP A N 1
ATOM 921 C CA . ASP A 1 116 ? -4.676 -0.498 -20.996 1.00 88.31 116 ASP A CA 1
ATOM 922 C C . ASP A 1 116 ? -3.420 0.274 -20.549 1.00 88.31 116 ASP A C 1
ATOM 924 O O . ASP A 1 116 ? -2.352 0.147 -21.150 1.00 88.31 116 ASP A O 1
ATOM 928 N N . LEU A 1 117 ? -3.517 1.086 -19.488 1.00 92.44 117 LEU A N 1
ATOM 929 C CA . LEU A 1 117 ? -2.399 1.862 -18.956 1.00 92.44 117 LEU A CA 1
ATOM 930 C C . LEU A 1 117 ? -1.685 1.094 -17.845 1.00 92.44 117 LEU A C 1
ATOM 932 O O . LEU A 1 117 ? -2.305 0.451 -17.000 1.00 92.44 117 LEU A O 1
ATOM 936 N N . THR A 1 118 ? -0.357 1.196 -17.821 1.00 94.81 118 THR A N 1
ATOM 937 C CA . THR A 1 118 ? 0.479 0.670 -16.734 1.00 94.81 118 THR A CA 1
ATOM 938 C C . THR A 1 118 ? 1.458 1.739 -16.275 1.00 94.81 118 THR A C 1
ATOM 940 O O . THR A 1 118 ? 2.298 2.184 -17.058 1.00 94.81 118 THR A O 1
ATOM 943 N N . TYR A 1 119 ? 1.358 2.143 -15.015 1.00 94.19 119 TYR A N 1
ATOM 944 C CA . TYR A 1 119 ? 2.370 2.940 -14.336 1.00 94.19 119 TYR A CA 1
ATOM 945 C C . TYR A 1 119 ? 3.379 2.005 -13.667 1.00 94.19 119 TYR A C 1
ATOM 947 O O . TYR A 1 119 ? 2.987 1.154 -12.870 1.00 94.19 119 TYR A O 1
ATOM 955 N N . ASN A 1 120 ? 4.663 2.167 -13.983 1.00 93.44 120 ASN A N 1
ATOM 956 C CA . ASN A 1 120 ? 5.757 1.369 -13.431 1.00 93.44 120 ASN A CA 1
ATOM 957 C C . ASN A 1 120 ? 6.741 2.304 -12.718 1.00 93.44 120 ASN A C 1
ATOM 959 O O . ASN A 1 120 ? 7.233 3.258 -13.318 1.00 93.44 120 ASN A O 1
ATOM 963 N N . TYR A 1 121 ? 7.059 2.028 -11.454 1.00 92.31 121 TYR A N 1
ATOM 964 C CA . TYR A 1 121 ? 7.924 2.910 -10.656 1.00 92.31 121 TYR A CA 1
ATOM 965 C C . TYR A 1 121 ? 9.397 2.915 -11.090 1.00 92.31 121 TYR A C 1
ATOM 967 O O . TYR A 1 121 ? 10.126 3.843 -10.754 1.00 92.31 121 TYR A O 1
ATOM 975 N N . ASN A 1 122 ? 9.834 1.932 -11.881 1.00 90.00 122 ASN A N 1
ATOM 976 C CA . ASN A 1 122 ? 11.150 1.933 -12.522 1.00 90.00 122 ASN A CA 1
ATOM 977 C C . ASN A 1 122 ? 11.178 2.796 -13.801 1.00 90.00 122 ASN A C 1
ATOM 979 O O . ASN A 1 122 ? 12.255 3.048 -14.336 1.00 90.00 122 ASN A O 1
ATOM 983 N N . LYS A 1 123 ? 10.011 3.228 -14.302 1.00 90.25 123 LYS A N 1
ATOM 984 C CA . LYS A 1 123 ? 9.833 4.133 -15.454 1.00 90.25 123 LYS A CA 1
ATOM 985 C C . LYS A 1 123 ? 8.744 5.173 -15.143 1.00 90.25 123 LYS A C 1
ATOM 987 O O . LYS A 1 123 ? 7.685 5.164 -15.787 1.00 90.25 123 LYS A O 1
ATOM 992 N N . PRO A 1 124 ? 8.948 6.017 -14.112 1.00 86.50 124 PRO A N 1
ATOM 993 C CA . PRO A 1 124 ? 7.899 6.868 -13.563 1.00 86.50 124 PRO A CA 1
ATOM 994 C C . PRO A 1 124 ? 7.424 7.947 -14.540 1.00 86.50 124 PRO A C 1
ATOM 996 O O . PRO A 1 124 ? 6.362 8.509 -14.325 1.00 86.50 124 PRO A O 1
ATOM 999 N N . GLU A 1 125 ? 8.154 8.230 -15.619 1.00 86.31 125 GLU A N 1
ATOM 1000 C CA . GLU A 1 125 ? 7.827 9.244 -16.627 1.00 86.31 125 GLU A CA 1
ATOM 1001 C C . GLU A 1 125 ? 6.633 8.898 -17.539 1.00 86.31 125 GLU A C 1
ATOM 1003 O O . GLU A 1 125 ? 6.230 9.716 -18.369 1.00 86.31 125 GLU A O 1
ATOM 1008 N N . LYS A 1 126 ? 6.061 7.692 -17.427 1.00 87.44 126 LYS A N 1
ATOM 1009 C CA . LYS A 1 126 ? 4.961 7.220 -18.284 1.00 87.44 126 LYS A CA 1
ATOM 1010 C C . LYS A 1 126 ? 3.673 7.005 -17.502 1.00 87.44 126 LYS A C 1
ATOM 1012 O O . LYS A 1 126 ? 3.691 6.563 -16.362 1.00 87.44 126 LYS A O 1
ATOM 1017 N N . ASN A 1 127 ? 2.538 7.227 -18.171 1.00 90.25 127 ASN A N 1
ATOM 1018 C CA . ASN A 1 127 ? 1.204 6.843 -17.693 1.00 90.25 127 ASN A CA 1
ATOM 1019 C C . ASN A 1 127 ? 0.850 7.394 -16.296 1.00 90.25 127 ASN A C 1
ATOM 1021 O O . ASN A 1 127 ? 0.199 6.710 -15.508 1.00 90.25 127 ASN A O 1
ATOM 1025 N N . HIS A 1 128 ? 1.249 8.635 -15.988 1.00 90.94 128 HIS A N 1
ATOM 1026 C CA . HIS A 1 128 ? 0.947 9.294 -14.709 1.00 90.94 128 HIS A CA 1
ATOM 1027 C C . HIS A 1 128 ? -0.548 9.322 -14.369 1.00 90.94 128 HIS A C 1
ATOM 1029 O O . HIS A 1 128 ? -0.895 9.212 -13.197 1.00 90.94 128 HIS A O 1
ATOM 1035 N N . GLU A 1 129 ? -1.421 9.396 -15.378 1.00 91.75 129 GLU A N 1
ATOM 1036 C CA . GLU A 1 129 ? -2.871 9.301 -15.191 1.00 91.75 129 GLU A CA 1
ATOM 1037 C C . GLU A 1 129 ? -3.264 8.015 -14.444 1.00 91.75 129 GLU A C 1
ATOM 1039 O O . GLU A 1 129 ? -4.094 8.052 -13.542 1.00 91.75 129 GLU A O 1
ATOM 1044 N N . CYS A 1 130 ? -2.625 6.881 -14.750 1.00 93.38 130 CYS A N 1
ATOM 1045 C CA . CYS A 1 130 ? -2.889 5.612 -14.072 1.00 93.38 130 CYS A CA 1
ATOM 1046 C C . CYS A 1 130 ? -2.559 5.689 -12.573 1.00 93.38 130 CYS A C 1
ATOM 1048 O O . CYS A 1 130 ? -3.326 5.193 -11.746 1.00 93.38 130 CYS A O 1
ATOM 1050 N N . LEU A 1 131 ? -1.436 6.323 -12.215 1.00 93.38 131 LEU A N 1
ATOM 1051 C CA . LEU A 1 131 ? -1.075 6.548 -10.816 1.00 93.38 131 LEU A CA 1
ATOM 1052 C C . LEU A 1 131 ? -2.073 7.492 -10.138 1.00 93.38 131 LEU A C 1
ATOM 1054 O O . LEU A 1 131 ? -2.516 7.218 -9.028 1.00 93.38 131 LEU A O 1
ATOM 1058 N N . GLU A 1 132 ? -2.441 8.589 -10.793 1.00 93.25 132 GLU A N 1
ATOM 1059 C CA . GLU A 1 132 ? -3.349 9.593 -10.230 1.00 93.25 132 GLU A CA 1
ATOM 1060 C C . GLU A 1 132 ? -4.734 9.003 -9.951 1.00 93.25 132 GLU A C 1
ATOM 1062 O O . GLU A 1 132 ? -5.235 9.140 -8.837 1.00 93.25 132 GLU A O 1
ATOM 1067 N N . ARG A 1 133 ? -5.288 8.225 -10.886 1.00 94.19 133 ARG A N 1
ATOM 1068 C CA . ARG A 1 133 ? -6.542 7.482 -10.687 1.00 94.19 133 ARG A CA 1
ATOM 1069 C C . ARG A 1 133 ? -6.468 6.488 -9.533 1.00 94.19 133 ARG A C 1
ATOM 1071 O O . ARG A 1 133 ? -7.415 6.366 -8.757 1.00 94.19 133 ARG A O 1
ATOM 1078 N N . PHE A 1 134 ? -5.346 5.787 -9.399 1.00 93.81 134 PHE A N 1
ATOM 1079 C CA . PHE A 1 134 ? -5.145 4.868 -8.284 1.00 93.81 134 PHE A CA 1
ATOM 1080 C C . PHE A 1 134 ? -5.075 5.603 -6.939 1.00 93.81 134 PHE A C 1
ATOM 1082 O O . PHE A 1 134 ? -5.669 5.153 -5.959 1.00 93.81 134 PHE A O 1
ATOM 1089 N N . LEU A 1 135 ? -4.379 6.742 -6.878 1.00 93.56 135 LEU A N 1
ATOM 1090 C CA . LEU A 1 135 ? -4.298 7.554 -5.665 1.00 93.56 135 LEU A CA 1
ATOM 1091 C C . LEU A 1 135 ? -5.665 8.140 -5.293 1.00 93.56 135 LEU A C 1
ATOM 1093 O O . LEU A 1 135 ? -6.018 8.098 -4.118 1.00 93.56 135 LEU A O 1
ATOM 1097 N N . GLU A 1 136 ? -6.456 8.604 -6.266 1.00 93.75 136 GLU A N 1
ATOM 1098 C CA . GLU A 1 136 ? -7.847 9.036 -6.058 1.00 93.75 136 GLU A CA 1
ATOM 1099 C C . GLU A 1 136 ? -8.688 7.911 -5.439 1.00 93.75 136 GLU A C 1
ATOM 1101 O O . GLU A 1 136 ? -9.306 8.099 -4.388 1.00 93.75 136 GLU A O 1
ATOM 1106 N N . PHE A 1 137 ? -8.634 6.711 -6.027 1.00 93.12 137 PHE A N 1
ATOM 1107 C CA . PHE A 1 137 ? -9.310 5.533 -5.486 1.00 93.12 137 PHE A CA 1
ATOM 1108 C C . PHE A 1 137 ? -8.874 5.246 -4.042 1.00 93.12 137 PHE A C 1
ATOM 1110 O O . PHE A 1 137 ? -9.715 5.062 -3.159 1.00 93.12 137 PHE A O 1
ATOM 1117 N N . TYR A 1 138 ? -7.565 5.248 -3.775 1.00 93.06 138 TYR A N 1
ATOM 1118 C CA . TYR A 1 138 ? -7.011 5.006 -2.442 1.00 93.06 138 TYR A CA 1
ATOM 1119 C C . TYR A 1 138 ? -7.503 6.054 -1.431 1.00 93.06 138 TYR A C 1
ATOM 1121 O O . TYR A 1 138 ? -7.866 5.713 -0.298 1.00 93.06 138 TYR A O 1
ATOM 1129 N N . GLU A 1 139 ? -7.523 7.331 -1.822 1.00 93.19 139 GLU A N 1
ATOM 1130 C CA . GLU A 1 139 ? -8.018 8.428 -0.992 1.00 93.19 139 GLU A CA 1
ATOM 1131 C C . GLU A 1 139 ? -9.484 8.241 -0.621 1.00 93.19 139 GLU A C 1
ATOM 1133 O O . GLU A 1 139 ? -9.846 8.422 0.544 1.00 93.19 139 GLU A O 1
ATOM 1138 N N . ASP A 1 140 ? -10.316 7.846 -1.579 1.00 92.81 140 ASP A N 1
ATOM 1139 C CA . ASP A 1 140 ? -11.738 7.622 -1.350 1.00 92.81 140 ASP A CA 1
ATOM 1140 C C . ASP A 1 140 ? -11.986 6.434 -0.419 1.00 92.81 140 ASP A C 1
ATOM 1142 O O . ASP A 1 140 ? -12.760 6.560 0.536 1.00 92.81 140 ASP A O 1
ATOM 1146 N N . GLN A 1 141 ? -11.244 5.334 -0.583 1.00 92.00 141 GLN A N 1
ATOM 1147 C CA . GLN A 1 141 ? -11.303 4.216 0.365 1.00 92.00 141 GLN A CA 1
A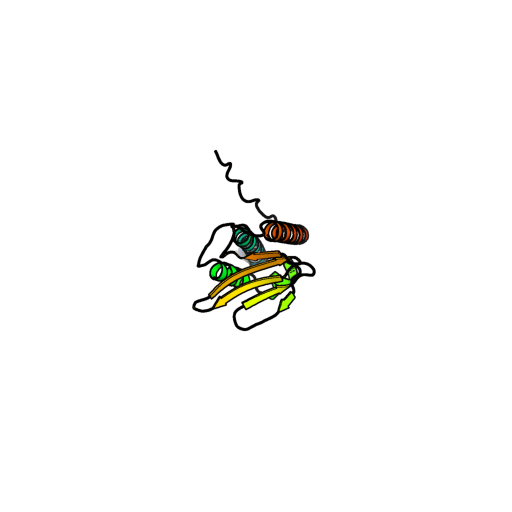TOM 1148 C C . GLN A 1 141 ? -10.876 4.642 1.780 1.00 92.00 141 GLN A C 1
ATOM 1150 O O . GLN A 1 141 ? -11.518 4.294 2.774 1.00 92.00 141 GLN A O 1
ATOM 1155 N N . CYS A 1 142 ? -9.837 5.473 1.900 1.00 91.19 142 CYS A N 1
ATOM 1156 C CA . CYS A 1 142 ? -9.416 6.007 3.195 1.00 91.19 142 CYS A CA 1
ATOM 1157 C C . CYS A 1 142 ? -10.463 6.930 3.831 1.00 91.19 142 CYS A C 1
ATOM 1159 O O . CYS A 1 142 ? -10.642 6.883 5.052 1.00 91.19 142 CYS A O 1
ATOM 1161 N N . LYS A 1 143 ? -11.167 7.752 3.041 1.00 91.44 143 LYS A N 1
ATOM 1162 C CA . LYS A 1 143 ? -12.261 8.604 3.539 1.00 91.44 143 LYS A CA 1
ATOM 1163 C C . LYS A 1 143 ? -13.392 7.758 4.121 1.00 91.44 143 LYS A C 1
ATOM 1165 O O . LYS A 1 143 ? -13.821 8.043 5.238 1.00 91.44 143 LYS A O 1
ATOM 1170 N N . ILE A 1 144 ? -13.811 6.702 3.416 1.00 90.38 144 ILE A N 1
ATOM 1171 C CA . ILE A 1 144 ? -14.848 5.759 3.872 1.00 90.38 144 ILE A CA 1
ATOM 1172 C C . ILE A 1 144 ? -14.458 5.136 5.223 1.00 90.38 144 ILE A C 1
ATOM 1174 O O . ILE A 1 144 ? -15.256 5.095 6.158 1.00 90.38 144 ILE A O 1
ATOM 1178 N N . GLU A 1 145 ? -13.192 4.745 5.376 1.00 88.38 145 GLU A N 1
ATOM 1179 C CA . GLU A 1 145 ? -12.658 4.130 6.600 1.00 88.38 145 GLU A CA 1
ATOM 1180 C C . GLU A 1 145 ? -12.260 5.154 7.693 1.00 88.38 145 GLU A C 1
ATOM 1182 O O . GLU A 1 145 ? -11.627 4.818 8.704 1.00 88.38 145 GLU A O 1
ATOM 1187 N N . ASN A 1 146 ? -12.632 6.432 7.535 1.00 90.31 146 ASN A N 1
ATOM 1188 C CA . ASN A 1 146 ? -12.313 7.524 8.463 1.00 90.31 146 ASN A CA 1
ATOM 1189 C C . ASN A 1 146 ? -10.799 7.664 8.747 1.00 90.31 146 ASN A C 1
ATOM 1191 O O . ASN A 1 146 ? -10.357 7.894 9.889 1.00 90.31 146 ASN A O 1
ATOM 1195 N N . ILE A 1 147 ? -9.978 7.503 7.708 1.00 90.06 147 ILE A N 1
ATOM 1196 C CA . ILE A 1 147 ? -8.526 7.688 7.716 1.00 90.06 147 ILE A CA 1
ATOM 1197 C C . ILE A 1 147 ? -8.207 8.998 6.991 1.00 90.06 147 ILE A C 1
ATOM 1199 O O . ILE A 1 147 ? -8.343 9.117 5.779 1.00 90.06 147 ILE A O 1
ATOM 1203 N N . LYS A 1 148 ? -7.761 10.009 7.745 1.00 88.38 148 LYS A N 1
ATOM 1204 C CA . LYS A 1 148 ? -7.366 11.304 7.178 1.00 88.38 148 LYS A CA 1
ATOM 1205 C C . LYS A 1 148 ? -5.950 11.214 6.613 1.00 88.38 148 LYS A C 1
ATOM 1207 O O . LYS A 1 148 ? -4.983 11.225 7.378 1.00 88.38 148 LYS A O 1
ATOM 1212 N N . LEU A 1 149 ? -5.845 11.141 5.292 1.00 87.25 149 LEU A N 1
ATOM 1213 C CA . LEU A 1 149 ? -4.576 11.275 4.584 1.00 87.25 149 LEU A CA 1
ATOM 1214 C C . LEU A 1 149 ? -4.105 12.731 4.651 1.00 87.25 149 LEU A C 1
ATOM 1216 O O . LEU A 1 149 ? -4.903 13.670 4.607 1.00 87.25 149 LEU A O 1
ATOM 1220 N N . ARG A 1 150 ? -2.796 12.929 4.791 1.00 78.12 150 ARG A N 1
ATOM 1221 C CA . ARG A 1 150 ? -2.194 14.251 4.626 1.00 78.12 150 ARG A CA 1
ATOM 1222 C C . ARG A 1 150 ? -1.887 14.406 3.148 1.00 78.12 150 ARG A C 1
ATOM 1224 O O . ARG A 1 150 ? -1.179 13.569 2.600 1.00 78.12 150 ARG A O 1
ATOM 1231 N N . LYS A 1 151 ? -2.393 15.465 2.513 1.00 62.22 151 LYS A N 1
ATOM 1232 C CA . LYS A 1 151 ? -1.951 15.785 1.155 1.00 62.22 151 LYS A CA 1
ATOM 1233 C C . LYS A 1 151 ? -0.435 16.009 1.189 1.00 62.22 151 LYS A C 1
ATOM 1235 O O . LYS A 1 151 ? 0.024 16.748 2.073 1.00 62.22 151 LYS A O 1
ATOM 1240 N N . PRO A 1 152 ? 0.340 15.395 0.282 1.00 54.97 152 PRO A N 1
ATOM 1241 C CA . PRO A 1 152 ? 1.746 15.730 0.154 1.00 54.97 152 PRO A CA 1
ATOM 1242 C C . PRO A 1 152 ? 1.847 17.237 -0.095 1.00 54.97 152 PRO A C 1
ATOM 1244 O O . PRO A 1 152 ? 1.068 17.805 -0.866 1.00 54.97 152 PRO A O 1
ATOM 1247 N N . LYS A 1 153 ? 2.752 17.918 0.621 1.00 48.06 153 LYS A N 1
ATOM 1248 C CA . LYS A 1 153 ? 3.028 19.333 0.354 1.00 48.06 153 LYS A CA 1
ATOM 1249 C C . LYS A 1 153 ? 3.427 19.422 -1.114 1.00 48.06 153 LYS A C 1
ATOM 1251 O O . LYS A 1 153 ? 4.457 18.869 -1.484 1.00 48.06 153 LYS A O 1
ATOM 1256 N N . GLN A 1 154 ? 2.622 20.097 -1.932 1.00 44.00 154 GLN A N 1
ATOM 1257 C CA . GLN A 1 154 ? 3.056 20.465 -3.271 1.00 44.00 154 GLN A CA 1
ATOM 1258 C C . GLN A 1 154 ? 4.341 21.272 -3.103 1.00 44.00 154 GLN A C 1
ATOM 1260 O O . GLN A 1 154 ? 4.335 22.341 -2.483 1.00 44.00 154 GLN A O 1
ATOM 1265 N N . VAL A 1 155 ? 5.453 20.727 -3.590 1.00 42.91 155 VAL A N 1
ATOM 1266 C CA . VAL A 1 155 ? 6.665 21.512 -3.776 1.00 42.91 155 VAL A CA 1
ATOM 1267 C C . VAL A 1 155 ? 6.283 22.538 -4.831 1.00 42.91 155 VAL A C 1
ATOM 1269 O O . VAL A 1 155 ? 6.085 22.201 -5.995 1.00 42.91 155 VAL A O 1
ATOM 1272 N N . LYS A 1 156 ? 6.053 23.783 -4.403 1.00 32.09 156 LYS A N 1
ATOM 1273 C CA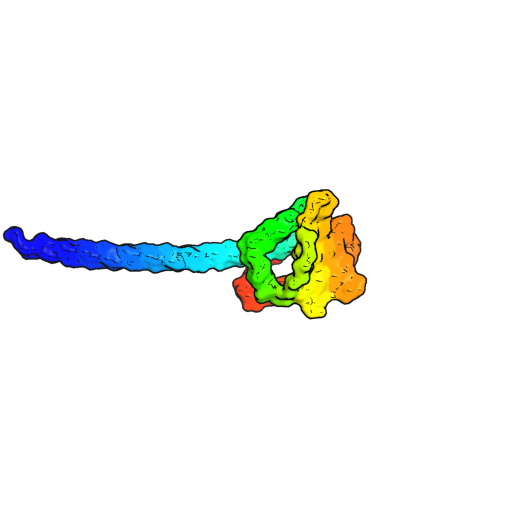 . LYS A 1 156 ? 5.966 24.905 -5.331 1.00 32.09 156 LYS A CA 1
ATOM 1274 C C . LYS A 1 156 ? 7.320 24.958 -6.026 1.00 32.09 156 LYS A C 1
ATOM 1276 O O . LYS A 1 156 ? 8.296 25.350 -5.389 1.00 32.09 156 LYS A O 1
ATOM 1281 N N . ASN A 1 157 ? 7.376 24.524 -7.281 1.00 39.16 157 ASN A N 1
ATOM 1282 C CA . ASN A 1 157 ? 8.506 24.835 -8.142 1.00 39.16 157 ASN A CA 1
ATOM 1283 C C . ASN A 1 157 ? 8.597 26.366 -8.190 1.00 39.16 157 ASN A C 1
ATOM 1285 O O . ASN A 1 157 ? 7.634 27.032 -8.579 1.00 39.16 157 ASN A O 1
ATOM 1289 N N . LYS A 1 158 ? 9.693 26.896 -7.648 1.00 34.31 158 LYS A N 1
ATOM 1290 C CA . LYS A 1 158 ? 10.126 28.274 -7.866 1.00 34.31 158 LYS A CA 1
ATOM 1291 C C . LYS A 1 158 ? 10.914 28.327 -9.161 1.00 34.31 158 LYS A C 1
ATOM 1293 O O . LYS A 1 158 ? 11.652 27.349 -9.406 1.00 34.31 158 LYS A O 1
#

Radius of gyration: 24.2 Å; chains: 1; bounding box: 32×45×91 Å

Foldseek 3Di:
DPPVVVVCVVVVVVVVVVVVVVVVVVVVCCVVVVLVVLLLVLLLVLLVLLPDLAQDPCSLVVNVVSCVSNDVVNCCVLLVWDFDDDDQWTWTDDPFWTWIAHDDVVDGWTWIDGPPDIQISNCSVPDVVSSVVSSVSSCVSCVVVVRDHDDDPPPPDD